Protein AF-A0A8C5BYM2-F1 (afdb_monomer_lite)

Secondary structure (DSSP, 8-state):
---HHHHHHHHHHHHHHHHHHHHHHHHHHHHHHHHHHHHHHHS--TT-------TTS---------SEEEEEEEE-HH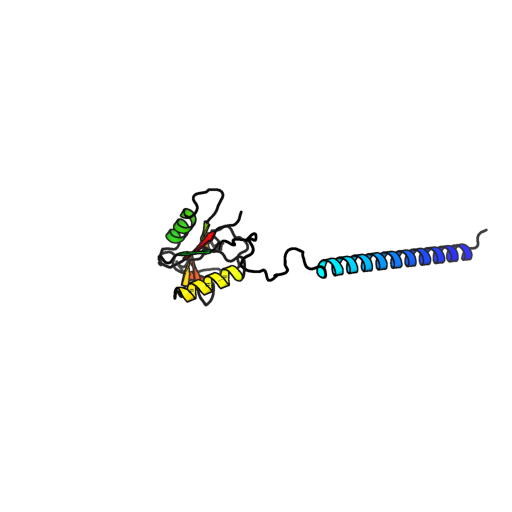HHHHHHHHS---TTS-EEE---SSHHHHHHHHHHHHHTT-SEEEEEEEEETTEEEETT--TT----S-SSPPTT--EEEEETTEEEEE-TTS-EEEEEEEPP-

Radius of gyration: 30.3 Å; chains: 1; bounding box: 66×88×54 Å

Structure (mmCIF, N/CA/C/O backbone):
data_AF-A0A8C5BYM2-F1
#
_entry.id   AF-A0A8C5BYM2-F1
#
loop_
_atom_site.group_PDB
_atom_site.id
_atom_site.type_symbol
_atom_site.label_atom_id
_atom_site.label_alt_id
_atom_site.label_comp_id
_atom_site.label_asym_id
_atom_site.label_entity_id
_atom_site.label_seq_id
_atom_site.pdbx_PDB_ins_code
_atom_site.Cartn_x
_atom_site.Cartn_y
_atom_site.Cartn_z
_atom_site.occupancy
_atom_site.B_iso_or_equiv
_atom_site.auth_seq_id
_atom_site.auth_comp_id
_atom_site.auth_asym_id
_atom_site.auth_atom_id
_atom_site.pdbx_PDB_model_num
ATOM 1 N N . SER A 1 1 ? 44.812 74.613 10.219 1.00 54.38 1 SER A N 1
ATOM 2 C CA . SER A 1 1 ? 45.358 73.327 9.747 1.00 54.38 1 SER A CA 1
ATOM 3 C C . SER A 1 1 ? 45.050 72.266 10.790 1.00 54.38 1 SER A C 1
ATOM 5 O O . SER A 1 1 ? 45.654 72.264 11.853 1.00 54.38 1 SER A O 1
ATOM 7 N N . LEU A 1 2 ? 44.057 71.410 10.544 1.00 55.81 2 LEU A N 1
ATOM 8 C CA . LEU A 1 2 ? 43.876 70.211 11.372 1.00 55.81 2 LEU A CA 1
ATOM 9 C C . LEU A 1 2 ? 45.036 69.258 11.052 1.00 55.81 2 LEU A C 1
ATOM 11 O O . LEU A 1 2 ? 45.339 69.052 9.877 1.00 55.81 2 LEU A O 1
ATOM 15 N N . SER A 1 3 ? 45.744 68.767 12.073 1.00 70.56 3 SER A N 1
ATOM 16 C CA . SER A 1 3 ? 46.926 67.928 11.857 1.00 70.56 3 SER A CA 1
ATOM 17 C C . SER A 1 3 ? 46.496 66.537 11.356 1.00 70.56 3 SER A C 1
ATOM 19 O O . SER A 1 3 ? 45.436 66.041 11.743 1.00 70.56 3 SER A O 1
ATOM 21 N N . PRO A 1 4 ? 47.293 65.864 10.507 1.00 69.56 4 PRO A N 1
ATOM 22 C CA . PRO A 1 4 ? 46.973 64.519 10.012 1.00 69.56 4 PRO A CA 1
ATOM 23 C C . PRO A 1 4 ? 46.788 63.491 11.145 1.00 69.56 4 PRO A C 1
ATOM 25 O O . PRO A 1 4 ? 46.085 62.499 10.968 1.00 69.56 4 PRO A O 1
ATOM 28 N N . LEU A 1 5 ? 47.356 63.762 12.327 1.00 67.31 5 LEU A N 1
ATOM 29 C CA . LEU A 1 5 ? 47.199 62.953 13.536 1.00 67.31 5 LEU A CA 1
ATOM 30 C C . LEU A 1 5 ? 45.813 63.104 14.186 1.00 67.31 5 LEU A C 1
ATOM 32 O O . LEU A 1 5 ? 45.294 62.135 14.730 1.00 67.31 5 LEU A O 1
ATOM 36 N N . SER A 1 6 ? 45.174 64.281 14.131 1.00 73.31 6 SER A N 1
ATOM 37 C CA . SER A 1 6 ? 43.822 64.453 14.691 1.00 73.31 6 SER A CA 1
ATOM 38 C C . SER A 1 6 ? 42.746 63.820 13.802 1.00 73.31 6 SER A C 1
ATOM 40 O O . SER A 1 6 ? 41.733 63.325 14.297 1.00 73.31 6 SER A O 1
ATOM 42 N N . LEU A 1 7 ? 42.981 63.788 12.487 1.00 71.62 7 LEU A N 1
ATOM 43 C CA . LEU A 1 7 ? 42.142 63.076 11.518 1.00 71.62 7 LEU A CA 1
ATOM 44 C C . LEU A 1 7 ? 42.245 61.556 11.675 1.00 71.62 7 LEU A C 1
ATOM 46 O O . LEU A 1 7 ? 41.219 60.888 11.738 1.00 71.62 7 LEU A O 1
ATOM 50 N N . SER A 1 8 ? 43.450 60.999 11.806 1.00 78.50 8 SER A N 1
ATOM 51 C CA . SER A 1 8 ? 43.608 59.553 12.014 1.00 78.50 8 SER A CA 1
ATOM 52 C C . SER A 1 8 ? 43.038 59.090 13.357 1.00 78.50 8 SER A C 1
ATOM 54 O O . SER A 1 8 ? 42.430 58.022 13.420 1.00 78.50 8 SER A O 1
ATOM 56 N N . LEU A 1 9 ? 43.169 59.906 14.410 1.00 75.00 9 LEU A N 1
ATOM 57 C CA . LEU A 1 9 ? 42.613 59.609 15.731 1.00 75.00 9 LEU A CA 1
ATOM 58 C C . LEU A 1 9 ? 41.079 59.687 15.753 1.00 75.00 9 LEU A C 1
ATOM 60 O O . LEU A 1 9 ? 40.427 58.846 16.358 1.00 75.00 9 LEU A O 1
ATOM 64 N N . SER A 1 10 ? 40.477 60.665 15.074 1.00 83.19 10 SER A N 1
ATOM 65 C CA . SER A 1 10 ? 39.010 60.751 14.966 1.00 83.19 10 SER A CA 1
ATOM 66 C C . SER A 1 10 ? 38.425 59.627 14.105 1.00 83.19 10 SER A C 1
ATOM 68 O O . SER A 1 10 ? 37.367 59.083 14.436 1.00 83.19 10 SER A O 1
ATOM 70 N N . LEU A 1 11 ? 39.128 59.213 13.045 1.00 76.00 11 LEU A N 1
ATOM 71 C CA . LEU A 1 11 ? 38.725 58.072 12.224 1.00 76.00 11 LEU A CA 1
ATOM 72 C C . LEU A 1 11 ? 38.821 56.751 13.000 1.00 76.00 11 LEU A C 1
ATOM 74 O O . LEU A 1 11 ? 37.903 55.942 12.951 1.00 76.00 11 LEU A O 1
ATOM 78 N N . SER A 1 12 ? 39.894 56.532 13.763 1.00 86.81 12 SER A N 1
ATOM 79 C CA . SER A 1 12 ? 40.045 55.316 14.571 1.00 86.81 12 SER A CA 1
ATOM 80 C C . SER A 1 12 ? 39.035 55.255 15.722 1.00 86.81 12 SER A C 1
ATOM 82 O O . SER A 1 12 ? 38.482 54.189 16.008 1.00 86.81 12 SER A O 1
ATOM 84 N N . LEU A 1 13 ? 38.715 56.399 16.337 1.00 78.81 13 LEU A N 1
ATOM 85 C CA . LEU A 1 13 ? 37.696 56.479 17.382 1.00 78.81 13 LEU A CA 1
ATOM 86 C C . LEU A 1 13 ? 36.288 56.220 16.823 1.00 78.81 13 LEU A C 1
ATOM 88 O O . LEU A 1 13 ? 35.516 55.473 17.412 1.00 78.81 13 LEU A O 1
ATOM 92 N N . SER A 1 14 ? 35.955 56.773 15.655 1.00 88.62 14 SER A N 1
ATOM 93 C CA . SER A 1 14 ? 34.659 56.521 15.005 1.00 88.62 14 SER A CA 1
ATOM 94 C C . SER A 1 14 ? 34.518 55.079 14.506 1.00 88.62 14 SER A C 1
ATOM 96 O O . SER A 1 14 ? 33.448 54.482 14.653 1.00 88.62 14 SER A O 1
ATOM 98 N N . LEU A 1 15 ? 35.593 54.474 13.990 1.00 79.75 15 LEU A N 1
ATOM 99 C CA . LEU A 1 15 ? 35.591 53.067 13.581 1.00 79.75 15 LEU A CA 1
ATOM 100 C C . LEU A 1 15 ? 35.430 52.125 14.782 1.00 79.75 15 LEU A C 1
ATOM 102 O O . LEU A 1 15 ? 34.651 51.182 14.732 1.00 79.75 15 LEU A O 1
ATOM 106 N N . SER A 1 16 ? 36.125 52.391 15.889 1.00 91.06 16 SER A N 1
ATOM 107 C CA . SER A 1 16 ? 36.002 51.581 17.110 1.00 91.06 16 SER A CA 1
ATOM 108 C C . SER A 1 16 ? 34.625 51.719 17.770 1.00 91.06 16 SER A C 1
ATOM 110 O O . SER A 1 16 ? 34.051 50.721 18.219 1.00 91.06 16 SER A O 1
ATOM 112 N N . LEU A 1 17 ? 34.042 52.922 17.768 1.00 83.81 17 LEU A N 1
ATOM 113 C CA . LEU A 1 17 ? 32.690 53.154 18.279 1.00 83.81 17 LEU A CA 1
ATOM 114 C C . LEU A 1 17 ? 31.619 52.478 17.409 1.00 83.81 17 LEU A C 1
ATOM 116 O O . LEU A 1 17 ? 30.695 51.864 17.929 1.00 83.81 17 LEU A O 1
ATOM 120 N N . SER A 1 18 ? 31.756 52.535 16.082 1.00 91.00 18 SER A N 1
ATOM 121 C CA . SER A 1 18 ? 30.828 51.855 15.170 1.00 91.00 18 SER A CA 1
ATOM 122 C C . SER A 1 18 ? 30.936 50.334 15.276 1.00 91.00 18 SER A C 1
ATOM 124 O O . SER A 1 18 ? 29.905 49.666 15.365 1.00 91.00 18 SER A O 1
ATOM 126 N N . LEU A 1 19 ? 32.147 49.772 15.359 1.00 83.75 19 LEU A N 1
ATOM 127 C CA . LEU A 1 19 ? 32.340 48.329 15.536 1.00 83.75 19 LEU A CA 1
ATOM 128 C C . LEU A 1 19 ? 31.740 47.828 16.858 1.00 83.75 19 LEU A C 1
ATOM 130 O O . LEU A 1 19 ? 31.065 46.803 16.878 1.00 83.75 19 LEU A O 1
ATOM 134 N N . SER A 1 20 ? 31.945 48.565 17.953 1.00 92.50 20 SER A N 1
ATOM 135 C CA . SER A 1 20 ? 31.390 48.215 19.268 1.00 92.50 20 SER A CA 1
ATOM 136 C C . SER A 1 20 ? 29.861 48.320 19.311 1.00 92.50 20 SER A C 1
ATOM 138 O O . SER A 1 20 ? 29.202 47.425 19.850 1.00 92.50 20 SER A O 1
ATOM 140 N N . LEU A 1 21 ? 29.266 49.337 18.675 1.00 86.56 21 LEU A N 1
ATOM 141 C CA . LEU A 1 21 ? 27.809 49.421 18.517 1.00 86.56 21 LEU A CA 1
ATOM 142 C C . LEU A 1 21 ? 27.258 48.254 17.683 1.00 86.56 21 LEU A C 1
ATOM 144 O O . LEU A 1 21 ? 26.243 47.660 18.030 1.00 86.56 21 LEU A O 1
ATOM 148 N N . SER A 1 22 ? 27.956 47.887 16.609 1.00 92.50 22 SER A N 1
ATOM 149 C CA . SER A 1 22 ? 27.573 46.774 15.731 1.00 92.50 22 SER A CA 1
ATOM 150 C C . SER A 1 22 ? 27.599 45.439 16.477 1.00 92.50 22 SER A C 1
ATOM 152 O O . SER A 1 22 ? 26.662 44.643 16.379 1.00 92.50 22 SER A O 1
ATOM 154 N N . LEU A 1 23 ? 28.659 45.203 17.259 1.00 85.25 23 LEU A N 1
ATOM 155 C CA . LEU A 1 23 ? 28.808 43.996 18.070 1.00 85.25 23 LEU A CA 1
ATOM 156 C C . LEU A 1 23 ? 27.740 43.921 19.166 1.00 85.25 23 LEU A C 1
ATOM 158 O O . LEU A 1 23 ? 27.146 42.872 19.383 1.00 85.25 23 LEU A O 1
ATOM 162 N N . SER A 1 24 ? 27.459 45.033 19.843 1.00 94.12 24 SER A N 1
ATOM 163 C CA . SER A 1 24 ? 26.434 45.066 20.894 1.00 94.12 24 SER A CA 1
ATOM 164 C C . SER A 1 24 ? 25.018 44.853 20.344 1.00 94.12 24 SER A C 1
ATOM 166 O O . SER A 1 24 ? 24.247 44.086 20.929 1.00 94.12 24 SER A O 1
ATOM 168 N N . LEU A 1 25 ? 24.675 45.442 19.191 1.00 86.25 25 LEU A N 1
ATOM 169 C CA . LEU A 1 25 ? 23.393 45.182 18.524 1.00 86.25 25 LEU A CA 1
ATOM 170 C C . LEU A 1 25 ? 23.269 43.724 18.067 1.00 86.25 25 LEU A C 1
ATOM 172 O O . LEU A 1 25 ? 22.244 43.090 18.293 1.00 86.25 25 LEU A O 1
ATOM 176 N N . SER A 1 26 ? 24.310 43.166 17.452 1.00 93.69 26 SER A N 1
ATOM 177 C CA . SER A 1 26 ? 24.286 41.768 17.000 1.00 93.69 26 SER A CA 1
ATOM 178 C C . SER A 1 26 ? 24.189 40.786 18.170 1.00 93.69 26 SER A C 1
ATOM 180 O O . SER A 1 26 ? 23.366 39.869 18.116 1.00 93.69 26 SER A O 1
ATOM 182 N N . LEU A 1 27 ? 24.925 41.012 19.267 1.00 86.19 27 LEU A N 1
ATOM 183 C CA . LEU A 1 27 ? 24.778 40.208 20.482 1.00 86.19 27 LEU A CA 1
ATOM 184 C C . LEU A 1 27 ? 23.368 40.324 21.070 1.00 86.19 27 LEU A C 1
ATOM 186 O O . LEU A 1 27 ? 22.763 39.302 21.377 1.00 86.19 27 LEU A O 1
ATOM 190 N N . SER A 1 28 ? 22.807 41.528 21.189 1.00 94.69 28 SER A N 1
ATOM 191 C CA . SER A 1 28 ? 21.455 41.712 21.742 1.00 94.69 28 SER A CA 1
ATOM 192 C C . SER A 1 28 ? 20.352 41.092 20.873 1.00 94.69 28 SER A C 1
ATOM 194 O O . SER A 1 28 ? 19.439 40.458 21.412 1.00 94.69 28 SER A O 1
ATOM 196 N N . LEU A 1 29 ? 20.447 41.179 19.541 1.00 84.81 29 LEU A N 1
ATOM 197 C CA . LEU A 1 29 ? 19.532 40.469 18.639 1.00 84.81 29 LEU A CA 1
ATOM 198 C C . LEU A 1 29 ? 19.683 38.951 18.771 1.00 84.81 29 LEU A C 1
ATOM 200 O O . LEU A 1 29 ? 18.688 38.240 18.869 1.00 84.81 29 LEU A O 1
ATOM 204 N N . SER A 1 30 ? 20.914 38.441 18.826 1.00 94.06 30 SER A N 1
ATOM 205 C CA . SER A 1 30 ? 21.142 37.002 18.987 1.00 94.06 30 SER A CA 1
ATOM 206 C C . SER A 1 30 ? 20.623 36.476 20.331 1.00 94.06 30 SER A C 1
ATOM 208 O O . SER A 1 30 ? 19.985 35.422 20.366 1.00 94.06 30 SER A O 1
ATOM 210 N N . LEU A 1 31 ? 20.799 37.232 21.424 1.00 86.69 31 LEU A N 1
ATOM 211 C CA . LEU A 1 31 ? 20.243 36.898 22.737 1.00 86.69 31 LEU A CA 1
ATOM 212 C C . LEU A 1 31 ? 18.714 36.932 22.727 1.00 86.69 31 LEU A C 1
ATOM 214 O O . LEU A 1 31 ? 18.084 36.027 23.253 1.00 86.69 31 LEU A O 1
ATOM 218 N N . SER A 1 32 ? 18.098 37.947 22.123 1.00 93.38 32 SER A N 1
ATOM 219 C CA . SER A 1 32 ? 16.634 38.047 22.073 1.00 93.38 32 SER A CA 1
ATOM 220 C C . SER A 1 32 ? 16.001 36.955 21.210 1.00 93.38 32 SER A C 1
ATOM 222 O O . SER A 1 32 ? 15.005 36.365 21.635 1.00 93.38 32 SER A O 1
ATOM 224 N N . LEU A 1 33 ? 16.587 36.616 20.055 1.00 79.25 33 LEU A N 1
ATOM 225 C CA . LEU A 1 33 ? 16.145 35.479 19.239 1.00 79.25 33 LEU A CA 1
ATOM 226 C C . LEU A 1 33 ? 16.309 34.154 19.980 1.00 79.25 33 LEU A C 1
ATOM 228 O O . LEU A 1 33 ? 15.390 33.343 19.999 1.00 79.25 33 LEU A O 1
ATOM 232 N N . SER A 1 34 ? 17.459 33.931 20.616 1.00 91.75 34 SER A N 1
ATOM 233 C CA . SER A 1 34 ? 17.682 32.700 21.377 1.00 91.75 34 SER A CA 1
ATOM 234 C C . SER A 1 34 ? 16.729 32.591 22.565 1.00 91.75 34 SER A C 1
ATOM 236 O O . SER A 1 34 ? 16.161 31.521 22.766 1.00 91.75 34 SER A O 1
ATOM 238 N N . LEU A 1 35 ? 16.458 33.677 23.296 1.00 80.31 35 LEU A N 1
ATOM 239 C CA . LEU A 1 35 ? 15.490 33.681 24.397 1.00 80.31 35 LEU A CA 1
ATOM 240 C C . LEU A 1 35 ? 14.056 33.435 23.912 1.00 80.31 35 LEU A C 1
ATOM 242 O O . LEU A 1 35 ? 13.331 32.660 24.527 1.00 80.31 35 LEU A O 1
ATOM 246 N N . SER A 1 36 ? 13.644 34.060 22.808 1.00 86.00 36 SER A N 1
ATOM 247 C CA . SER A 1 36 ? 12.300 33.874 22.244 1.00 86.00 36 SER A CA 1
ATOM 248 C C . SER A 1 36 ? 12.103 32.470 21.673 1.00 86.00 36 SER A C 1
ATOM 250 O O . SER A 1 36 ? 11.052 31.870 21.899 1.00 86.00 36 SER A O 1
ATOM 252 N N . LEU A 1 37 ? 13.120 31.895 21.028 1.00 72.69 37 LEU A N 1
ATOM 253 C CA . LEU A 1 37 ? 13.105 30.499 20.590 1.00 72.69 37 LEU A CA 1
ATOM 254 C C . LEU A 1 37 ? 13.072 29.547 21.793 1.00 72.69 37 LEU A C 1
ATOM 256 O O . LEU A 1 37 ? 12.279 28.611 21.814 1.00 72.69 37 LEU A O 1
ATOM 260 N N . SER A 1 38 ? 13.865 29.840 22.828 1.00 84.12 38 SER A N 1
ATOM 261 C CA . SER A 1 38 ? 13.874 29.078 24.079 1.00 84.12 38 SER A CA 1
ATOM 262 C C . SER A 1 38 ? 12.500 29.098 24.736 1.00 84.12 38 SER A C 1
ATOM 264 O O . SER A 1 38 ? 11.980 28.036 25.049 1.00 84.12 38 SER A O 1
ATOM 266 N N . LEU A 1 39 ? 11.860 30.265 24.887 1.00 72.38 39 LEU A N 1
ATOM 267 C CA . LEU A 1 39 ? 10.496 30.360 25.414 1.00 72.38 39 LEU A CA 1
ATOM 268 C C . LEU A 1 39 ? 9.488 29.624 24.525 1.00 72.38 39 LEU A C 1
ATOM 270 O O . LEU A 1 39 ? 8.661 28.895 25.053 1.00 72.38 39 LEU A O 1
ATOM 274 N N . SER A 1 40 ? 9.568 29.755 23.201 1.00 73.25 40 SER A N 1
ATOM 275 C CA . SER A 1 40 ? 8.651 29.066 22.276 1.00 73.25 40 SER A CA 1
ATOM 276 C C . SER A 1 40 ? 8.745 27.540 22.379 1.00 73.25 40 SER A C 1
ATOM 278 O O . SER A 1 40 ? 7.742 26.856 22.209 1.00 73.25 40 SER A O 1
ATOM 280 N N . LEU A 1 41 ? 9.937 27.012 22.674 1.00 66.38 41 LEU A N 1
ATOM 281 C CA . LEU A 1 41 ? 10.179 25.585 22.908 1.00 66.38 41 LEU A CA 1
ATOM 282 C C . LEU A 1 41 ? 9.865 25.152 24.351 1.00 66.38 41 LEU A C 1
ATOM 284 O O . LEU A 1 41 ? 9.541 23.992 24.583 1.00 66.38 41 LEU A O 1
ATOM 288 N N . SER A 1 42 ? 9.988 26.066 25.317 1.00 71.44 42 SER A N 1
ATOM 289 C CA . SER A 1 42 ? 9.765 25.797 26.746 1.00 71.44 42 SER A CA 1
ATOM 290 C C . SER A 1 42 ? 8.299 25.906 27.145 1.00 71.44 42 SER A C 1
ATOM 292 O O . SER A 1 42 ? 7.875 25.236 28.085 1.00 71.44 42 SER A O 1
ATOM 294 N N . LEU A 1 43 ? 7.525 26.773 26.482 1.00 58.66 43 LEU A N 1
ATOM 295 C CA . LEU A 1 43 ? 6.087 26.829 26.683 1.00 58.66 43 LEU A CA 1
ATOM 296 C C . LEU A 1 43 ? 5.493 25.572 26.040 1.00 58.66 43 LEU A C 1
ATOM 298 O O . LEU A 1 43 ? 5.572 25.426 24.818 1.00 58.66 43 LEU A O 1
ATOM 302 N N . PRO A 1 44 ? 4.888 24.662 26.823 1.00 54.69 44 PRO A N 1
ATOM 303 C CA . PRO A 1 44 ? 4.150 23.562 26.239 1.00 54.69 44 PRO A CA 1
ATOM 304 C C . PRO A 1 44 ? 3.088 24.164 25.325 1.00 54.69 44 PRO A C 1
ATOM 306 O O . PRO A 1 44 ? 2.353 25.072 25.724 1.00 54.69 44 PRO A O 1
ATOM 309 N N . SER A 1 45 ? 3.022 23.684 24.083 1.00 52.91 45 SER A N 1
ATOM 310 C CA . SER A 1 45 ? 1.919 24.026 23.193 1.00 52.91 45 SER A CA 1
ATOM 311 C C . SER A 1 45 ? 0.615 23.846 23.980 1.00 52.91 45 SER A C 1
ATOM 313 O O . SER A 1 45 ? 0.427 22.759 24.541 1.00 52.91 45 SER A O 1
ATOM 315 N N . PRO A 1 46 ? -0.305 24.828 24.014 1.00 54.00 46 PRO A N 1
ATOM 316 C CA . PRO A 1 46 ? -1.567 24.691 24.749 1.00 54.00 46 PRO A CA 1
ATOM 317 C C . PRO A 1 46 ? -2.449 23.539 24.228 1.00 54.00 46 PRO A C 1
ATOM 319 O O . PRO A 1 46 ? -3.512 23.275 24.776 1.00 54.00 46 PRO A O 1
ATOM 322 N N . TYR A 1 47 ? -1.994 22.838 23.188 1.00 55.38 47 TYR A N 1
ATOM 323 C CA . TYR A 1 47 ? -2.679 21.754 22.504 1.00 55.38 47 TYR A CA 1
ATOM 324 C C . TYR A 1 47 ? -2.048 20.369 22.692 1.00 55.38 47 TYR A C 1
ATOM 326 O O . TYR A 1 47 ? -2.487 19.431 22.031 1.00 55.38 47 TYR A O 1
ATOM 334 N N . ARG A 1 48 ? -1.027 20.188 23.545 1.00 54.47 48 ARG A N 1
ATOM 335 C CA . ARG A 1 48 ? -0.359 18.873 23.642 1.00 54.47 48 ARG A CA 1
ATOM 336 C C . ARG A 1 48 ? 0.161 18.507 25.030 1.00 54.47 48 ARG A C 1
ATOM 338 O O . ARG A 1 48 ? 1.249 17.961 25.172 1.00 54.47 48 ARG A O 1
ATOM 345 N N . THR A 1 49 ? -0.654 18.745 26.049 1.00 61.09 49 THR A N 1
ATOM 346 C CA . THR A 1 49 ? -0.475 18.107 27.358 1.00 61.09 49 THR A CA 1
ATOM 347 C C . THR A 1 49 ? -1.641 17.153 27.564 1.00 61.09 49 THR A C 1
ATOM 349 O O . THR A 1 49 ? -2.792 17.585 27.564 1.00 61.09 49 THR A O 1
ATOM 352 N N . LEU A 1 50 ? -1.364 15.855 27.699 1.00 71.06 50 LEU A N 1
ATOM 353 C CA . LEU A 1 50 ? -2.382 14.888 28.105 1.00 71.06 50 LEU A CA 1
ATOM 354 C C . LEU A 1 50 ? -2.719 15.164 29.571 1.00 71.06 50 LEU A C 1
ATOM 356 O O . LEU A 1 50 ? -1.835 15.132 30.426 1.00 71.06 50 LEU A O 1
ATOM 360 N N . VAL A 1 51 ? -3.980 15.479 29.848 1.00 79.06 51 VAL A N 1
ATOM 361 C CA . VAL A 1 51 ? -4.465 15.747 31.203 1.00 79.06 51 VAL A CA 1
ATOM 362 C C . VAL A 1 51 ? -5.491 14.684 31.551 1.00 79.06 51 VAL A C 1
ATOM 364 O O . VAL A 1 51 ? -6.424 14.446 30.785 1.00 79.06 51 VAL A O 1
ATOM 367 N N . ASP A 1 52 ? -5.313 14.050 32.707 1.00 84.25 52 ASP A N 1
ATOM 368 C CA . ASP A 1 52 ? -6.306 13.128 33.237 1.00 84.25 52 ASP A CA 1
ATOM 369 C C . ASP A 1 52 ? -7.563 13.905 33.649 1.00 84.25 52 ASP A C 1
ATOM 371 O O . ASP A 1 52 ? -7.517 14.918 34.359 1.00 84.25 52 ASP A O 1
ATOM 375 N N . HIS A 1 53 ? -8.706 13.448 33.157 1.00 84.44 53 HIS A N 1
ATOM 376 C CA . HIS A 1 53 ? -9.998 14.028 33.470 1.00 84.44 53 HIS A CA 1
ATOM 377 C C . HIS A 1 53 ? -10.947 12.930 33.925 1.00 84.44 53 HIS A C 1
ATOM 379 O O . HIS A 1 53 ? -10.968 11.831 33.379 1.00 84.44 53 HIS A O 1
ATOM 385 N N . ASN A 1 54 ? -11.784 13.263 34.908 1.00 89.75 54 ASN A N 1
ATOM 386 C CA . ASN A 1 54 ? -12.821 12.361 35.385 1.00 89.75 54 ASN A CA 1
ATOM 387 C C . ASN A 1 54 ? -13.691 11.866 34.214 1.00 89.75 54 ASN A C 1
ATOM 389 O O . ASN A 1 54 ? -14.295 12.678 33.510 1.00 89.75 54 ASN A O 1
ATOM 393 N N . CYS A 1 55 ? -13.804 10.543 34.064 1.00 87.00 55 CYS A N 1
A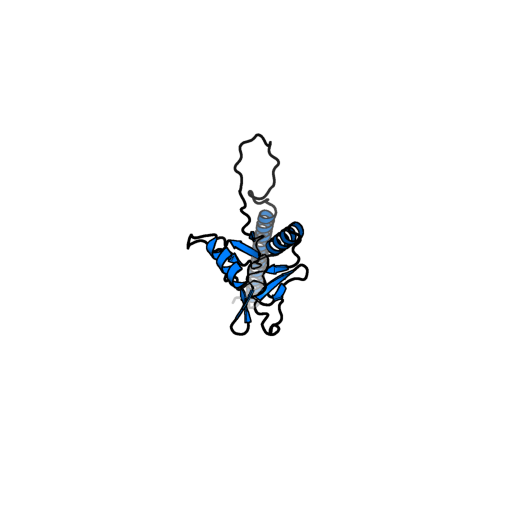TOM 394 C CA . CYS A 1 55 ? -14.519 9.883 32.967 1.00 87.00 55 CYS A CA 1
ATOM 395 C C . CYS A 1 55 ? -16.023 10.221 32.906 1.00 87.00 55 CYS A C 1
ATOM 397 O O . CYS A 1 55 ? -16.659 10.000 31.882 1.00 87.00 55 CYS A O 1
ATOM 399 N N . GLY A 1 56 ? -16.603 10.764 33.984 1.00 91.31 56 GLY A N 1
ATOM 400 C CA . GLY A 1 56 ? -17.995 11.235 34.014 1.00 91.31 56 GLY A CA 1
ATOM 401 C C . GLY A 1 56 ? -18.214 12.656 33.475 1.00 91.31 56 GLY A C 1
ATOM 402 O O . GLY A 1 56 ? -19.350 13.126 33.438 1.00 91.31 56 GLY A O 1
ATOM 403 N N . LYS A 1 57 ? -17.152 13.377 33.096 1.00 89.31 57 LYS A N 1
ATOM 404 C CA . LYS A 1 57 ? -17.253 14.740 32.566 1.00 89.31 57 LYS A CA 1
ATOM 405 C C . LYS A 1 57 ? -17.528 14.691 31.064 1.00 89.31 57 LYS A C 1
ATOM 407 O O . LYS A 1 57 ? -16.775 14.080 30.315 1.00 89.31 57 LYS A O 1
ATOM 412 N N . VAL A 1 58 ? -18.571 15.389 30.616 1.00 87.69 58 VAL A N 1
ATOM 413 C CA . VAL A 1 58 ? -18.814 15.578 29.180 1.00 87.69 58 VAL A CA 1
ATOM 414 C C . VAL A 1 58 ? -17.717 16.484 28.627 1.00 87.69 58 VAL A C 1
ATOM 416 O O . VAL A 1 58 ? -17.590 17.643 29.027 1.00 87.69 58 VAL A O 1
ATOM 419 N N . LEU A 1 59 ? -16.905 15.932 27.733 1.00 85.44 59 LEU A N 1
ATOM 420 C CA . LEU A 1 59 ? -15.807 16.609 27.058 1.00 85.44 59 LEU A CA 1
ATOM 421 C C . LEU A 1 59 ? -15.982 16.472 25.546 1.00 85.44 59 LEU A C 1
ATOM 423 O O . LEU A 1 59 ? -16.669 15.571 25.064 1.00 85.44 59 LEU A O 1
ATOM 427 N N . HIS A 1 60 ? -15.338 17.363 24.795 1.00 81.06 60 HIS A N 1
ATOM 428 C CA . HIS A 1 60 ? -15.143 17.131 23.369 1.00 81.06 60 HIS A CA 1
ATOM 429 C C . HIS A 1 60 ? -14.188 15.953 23.176 1.00 81.06 60 HIS A C 1
ATOM 431 O O . HIS A 1 60 ? -13.160 15.866 23.846 1.00 81.06 60 HIS A O 1
ATOM 437 N N . TYR A 1 61 ? -14.536 15.067 22.250 1.00 76.19 61 TYR A N 1
ATOM 438 C CA . TYR A 1 61 ? -13.693 13.965 21.813 1.00 76.19 61 TYR A CA 1
ATOM 439 C C . TYR A 1 61 ? -13.227 14.221 20.381 1.00 76.19 61 TYR A C 1
ATOM 441 O O . TYR A 1 61 ? -13.914 14.873 19.593 1.00 76.19 61 TYR A O 1
ATOM 449 N N . LEU A 1 62 ? -12.046 13.706 20.059 1.00 71.75 62 LEU A N 1
ATOM 450 C CA . LEU A 1 62 ? -11.530 13.666 18.699 1.00 71.75 62 LEU A CA 1
ATOM 451 C C . LEU A 1 62 ? -11.695 12.232 18.198 1.00 71.75 62 LEU A C 1
ATOM 453 O O . LEU A 1 62 ? -11.193 11.301 18.824 1.00 71.75 62 LEU A O 1
ATOM 457 N N . CYS A 1 63 ? -12.430 12.054 17.102 1.00 66.19 63 CYS A N 1
ATOM 458 C CA . CYS A 1 63 ? -12.434 10.792 16.372 1.00 66.19 63 CYS A CA 1
ATOM 459 C C . CYS A 1 63 ? -11.310 10.834 15.345 1.00 66.19 63 CYS A C 1
ATOM 461 O O . CYS A 1 63 ? -11.366 11.625 14.405 1.00 66.19 63 CYS A O 1
ATOM 463 N N . GLU A 1 64 ? -10.322 9.967 15.514 1.00 62.59 64 GLU A N 1
ATOM 464 C CA . GLU A 1 64 ? -9.368 9.653 14.462 1.00 62.59 64 GLU A CA 1
ATOM 465 C C . GLU A 1 64 ? -9.911 8.448 13.694 1.00 62.59 64 GLU A C 1
ATOM 467 O O . GLU A 1 64 ? -10.130 7.373 14.255 1.00 62.59 64 GLU A O 1
ATOM 472 N N . TYR A 1 65 ? -10.246 8.660 12.424 1.00 63.75 65 TYR A N 1
ATOM 473 C CA . TYR A 1 65 ? -10.691 7.583 11.554 1.00 63.75 65 TYR A CA 1
ATOM 474 C C . TYR A 1 65 ? -9.456 6.978 10.902 1.00 63.75 65 TYR A C 1
ATOM 476 O O . TYR A 1 65 ? -8.754 7.673 10.174 1.00 63.75 65 TYR A O 1
ATOM 484 N N . ASN A 1 66 ? -9.211 5.685 11.121 1.00 67.81 66 ASN A N 1
ATOM 485 C CA . ASN A 1 66 ? -8.142 4.991 10.412 1.00 67.81 66 ASN A CA 1
ATOM 486 C C . ASN A 1 66 ? -8.379 5.106 8.904 1.00 67.81 66 ASN A C 1
ATOM 488 O O . ASN A 1 66 ? -9.405 4.670 8.376 1.00 67.81 66 ASN A O 1
ATOM 492 N N . HIS A 1 67 ? -7.417 5.700 8.206 1.00 83.81 67 HIS A N 1
ATOM 493 C CA . HIS A 1 67 ? -7.466 5.853 6.755 1.00 83.81 67 HIS A CA 1
ATOM 494 C C . HIS A 1 67 ? -7.200 4.532 6.019 1.00 83.81 67 HIS A C 1
ATOM 496 O O . HIS A 1 67 ? -7.473 4.435 4.823 1.00 83.81 67 HIS A O 1
ATOM 502 N N . LEU A 1 68 ? -6.704 3.513 6.727 1.00 89.69 68 LEU A N 1
ATOM 503 C CA . LEU A 1 68 ? -6.424 2.188 6.191 1.00 89.69 68 LEU A CA 1
ATOM 504 C C . LEU A 1 68 ? -7.598 1.235 6.424 1.00 89.69 68 LEU A C 1
ATOM 506 O O . LEU A 1 68 ? -8.086 1.078 7.541 1.00 89.69 68 LEU A O 1
ATOM 510 N N . VAL A 1 69 ? -8.007 0.550 5.359 1.00 92.56 69 VAL A N 1
ATOM 511 C CA . VAL A 1 69 ? -9.051 -0.478 5.374 1.00 92.56 69 VAL A CA 1
ATOM 512 C C . VAL A 1 69 ? -8.443 -1.798 4.920 1.00 92.56 69 VAL A C 1
ATOM 514 O O . VAL A 1 69 ? -8.000 -1.913 3.777 1.00 92.56 69 VAL A O 1
ATOM 517 N N . PHE A 1 70 ? -8.429 -2.798 5.800 1.00 95.00 70 PHE A N 1
ATOM 518 C CA . PHE A 1 70 ? -8.022 -4.158 5.452 1.00 95.00 70 PHE A CA 1
ATOM 519 C C . PHE A 1 70 ? -9.188 -4.930 4.829 1.00 95.00 70 PHE A C 1
ATOM 521 O O . PHE A 1 70 ? -10.275 -4.991 5.404 1.00 95.00 70 PHE A O 1
ATOM 528 N N . VAL A 1 71 ? -8.961 -5.543 3.668 1.00 96.75 71 VAL A N 1
ATOM 529 C CA . VAL A 1 71 ? -9.965 -6.348 2.966 1.00 96.75 71 VAL A CA 1
ATOM 530 C C . VAL A 1 71 ? -9.569 -7.823 3.012 1.00 96.75 71 VAL A C 1
ATOM 532 O O . VAL A 1 71 ? -8.559 -8.239 2.439 1.00 96.75 71 VAL A O 1
ATOM 535 N N . GLU A 1 72 ? -10.388 -8.630 3.693 1.00 95.62 72 GLU A N 1
ATOM 536 C CA . GLU A 1 72 ? -10.134 -10.063 3.901 1.00 95.62 72 GLU A CA 1
ATOM 537 C C . GLU A 1 72 ? -10.352 -10.930 2.652 1.00 95.62 72 GLU A C 1
ATOM 539 O O . GLU A 1 72 ? -9.814 -12.043 2.556 1.00 95.62 72 GLU A O 1
ATOM 544 N N . GLU A 1 73 ? -11.143 -10.442 1.696 1.00 96.69 73 GLU A N 1
ATOM 545 C CA . GLU A 1 73 ? -11.402 -11.127 0.434 1.00 96.69 73 GLU A CA 1
ATOM 546 C C . GLU A 1 73 ? -10.155 -11.145 -0.450 1.00 96.69 73 GLU A C 1
ATOM 548 O O . GLU A 1 73 ? -9.469 -10.138 -0.626 1.00 96.69 73 GLU A O 1
ATOM 553 N N . LYS A 1 74 ? -9.880 -12.293 -1.076 1.00 98.06 74 LYS A N 1
ATOM 554 C CA . LYS A 1 74 ? -8.770 -12.410 -2.023 1.00 98.06 74 LYS A CA 1
ATOM 555 C C . LYS A 1 74 ? -9.207 -11.985 -3.422 1.00 98.06 74 LYS A C 1
ATOM 557 O O . LYS A 1 74 ? -10.139 -12.567 -3.979 1.00 98.06 74 LYS A O 1
ATOM 562 N N . LYS A 1 75 ? -8.486 -11.033 -4.012 1.00 98.56 75 LYS A N 1
ATOM 563 C CA . LYS A 1 75 ? -8.728 -10.499 -5.362 1.00 98.56 75 LYS A CA 1
ATOM 564 C C . LYS A 1 75 ? -7.428 -10.417 -6.162 1.00 98.56 75 LYS A C 1
ATOM 566 O O . LYS A 1 75 ? -6.344 -10.431 -5.568 1.00 98.56 75 LYS A O 1
ATOM 571 N N . THR A 1 76 ? -7.525 -10.380 -7.492 1.00 98.56 76 THR A N 1
ATOM 572 C CA . THR A 1 76 ? -6.377 -9.999 -8.335 1.00 98.56 76 THR A CA 1
ATOM 573 C C . THR A 1 76 ? -5.978 -8.556 -8.053 1.00 98.56 76 THR A C 1
ATOM 575 O O . THR A 1 76 ? -6.726 -7.820 -7.405 1.00 98.56 76 THR A O 1
ATOM 578 N N . TRP A 1 77 ? -4.798 -8.140 -8.507 1.00 98.31 77 TRP A N 1
ATOM 579 C CA . TRP A 1 77 ? -4.350 -6.774 -8.243 1.00 98.31 77 TRP A CA 1
ATOM 580 C C . TRP A 1 77 ? -5.302 -5.738 -8.866 1.00 98.31 77 TRP A C 1
ATOM 582 O O . TRP A 1 77 ? -5.705 -4.789 -8.195 1.00 98.31 77 TRP A O 1
ATOM 592 N N . GLU A 1 78 ? -5.732 -5.951 -10.114 1.00 97.94 78 GLU A N 1
ATOM 593 C CA . GLU A 1 78 ? -6.691 -5.070 -10.788 1.00 97.94 78 GLU A CA 1
ATOM 594 C C . GLU A 1 78 ? -8.074 -5.084 -10.105 1.00 97.94 78 GLU A C 1
ATOM 596 O O . GLU A 1 78 ? -8.639 -4.023 -9.846 1.00 97.94 78 GLU A O 1
ATOM 601 N N . GLU A 1 79 ? -8.586 -6.258 -9.714 1.00 98.44 79 GLU A N 1
ATOM 602 C CA . GLU A 1 79 ? -9.853 -6.374 -8.970 1.00 98.44 79 GLU A CA 1
ATOM 603 C C . GLU A 1 79 ? -9.792 -5.671 -7.598 1.00 98.44 79 GLU A C 1
ATOM 605 O O . GLU A 1 79 ? -10.782 -5.097 -7.139 1.00 98.44 79 GLU A O 1
ATOM 610 N N . ALA A 1 80 ? -8.643 -5.729 -6.918 1.00 98.38 80 ALA A N 1
ATOM 611 C CA . ALA A 1 80 ? -8.422 -5.077 -5.630 1.00 98.38 80 ALA A CA 1
ATOM 612 C C . ALA A 1 80 ? -8.389 -3.547 -5.765 1.00 98.38 80 ALA A C 1
ATOM 614 O O . ALA A 1 80 ? -8.991 -2.838 -4.957 1.00 98.38 80 ALA A O 1
ATOM 615 N N . LEU A 1 81 ? -7.736 -3.038 -6.813 1.00 96.88 81 LEU A N 1
ATOM 616 C CA . LEU A 1 81 ? -7.706 -1.612 -7.129 1.00 96.88 81 LEU A CA 1
ATOM 617 C C . LEU A 1 81 ? -9.111 -1.056 -7.383 1.00 96.88 81 LEU A C 1
ATOM 619 O O . LEU A 1 81 ? -9.482 -0.021 -6.821 1.00 96.88 81 LEU A O 1
ATOM 623 N N . ASP A 1 82 ? -9.892 -1.755 -8.203 1.00 96.69 82 ASP A N 1
ATOM 624 C CA . ASP A 1 82 ? -11.268 -1.367 -8.509 1.00 96.69 82 ASP A CA 1
ATOM 625 C C . ASP A 1 82 ? -12.149 -1.418 -7.257 1.00 96.69 82 ASP A C 1
ATOM 627 O O . ASP A 1 82 ? -12.943 -0.505 -7.025 1.00 96.69 82 ASP A O 1
ATOM 631 N N . HIS A 1 83 ? -11.954 -2.425 -6.398 1.00 96.94 83 HIS A N 1
ATOM 632 C CA . HIS A 1 83 ? -12.641 -2.506 -5.112 1.00 96.94 83 HIS A CA 1
ATOM 633 C C . HIS A 1 83 ? -12.356 -1.281 -4.238 1.00 96.94 83 HIS A C 1
ATOM 635 O O . HIS A 1 83 ? -13.298 -0.645 -3.772 1.00 96.94 83 HIS A O 1
ATOM 641 N N . CYS A 1 84 ? -11.086 -0.909 -4.047 1.00 95.31 84 CYS A N 1
ATOM 642 C CA . CYS A 1 84 ? -10.733 0.252 -3.228 1.00 95.31 84 CYS A CA 1
ATOM 643 C C . CYS A 1 84 ? -11.355 1.545 -3.767 1.00 95.31 84 CYS A C 1
ATOM 645 O O . CYS A 1 84 ? -11.891 2.337 -2.995 1.00 95.31 84 CYS A O 1
ATOM 647 N N . ARG A 1 85 ? -11.344 1.743 -5.088 1.00 93.56 85 ARG A N 1
ATOM 648 C CA . ARG A 1 85 ? -11.916 2.938 -5.727 1.00 93.56 85 ARG A CA 1
ATOM 649 C C . ARG A 1 85 ? -13.437 3.005 -5.643 1.00 93.56 85 ARG A C 1
ATOM 651 O O . ARG A 1 85 ? -13.985 4.100 -5.663 1.00 93.56 85 ARG A O 1
ATOM 658 N N . ALA A 1 86 ? -14.109 1.864 -5.523 1.00 93.94 86 ALA A N 1
ATOM 659 C CA . ALA A 1 86 ? -15.558 1.796 -5.370 1.00 93.94 86 ALA A CA 1
ATOM 660 C C . ALA A 1 86 ? -16.046 2.087 -3.937 1.00 93.94 86 ALA A C 1
ATOM 662 O O . ALA A 1 86 ? -17.242 2.304 -3.748 1.00 93.94 86 ALA A O 1
ATOM 663 N N . LEU A 1 87 ? -15.158 2.097 -2.931 1.00 90.75 87 LEU A N 1
ATOM 664 C CA . LEU A 1 87 ? -15.545 2.304 -1.527 1.00 90.75 87 LEU A CA 1
ATOM 665 C C . LEU A 1 87 ? -16.067 3.716 -1.234 1.00 90.75 87 LEU A C 1
ATOM 667 O O . LEU A 1 87 ? -16.867 3.885 -0.318 1.00 90.75 87 LEU A O 1
ATOM 671 N N . GLU A 1 88 ? -15.624 4.725 -1.984 1.00 85.94 88 GLU A N 1
ATOM 672 C CA . GLU A 1 88 ? -16.056 6.113 -1.809 1.00 85.94 88 GLU A CA 1
ATOM 673 C C . GLU A 1 88 ? -16.571 6.647 -3.157 1.00 85.94 88 GLU A C 1
ATOM 675 O O . GLU A 1 88 ? -15.771 6.933 -4.047 1.00 85.94 88 GLU A O 1
ATOM 680 N N . PRO A 1 89 ? -17.898 6.775 -3.342 1.00 76.56 89 PRO A N 1
ATOM 681 C CA . PRO A 1 89 ? -18.479 7.277 -4.589 1.00 76.56 89 PRO A CA 1
ATOM 682 C C . PRO A 1 89 ? -18.393 8.805 -4.723 1.00 76.56 89 PRO A C 1
ATOM 684 O O . PRO A 1 89 ? -18.662 9.351 -5.793 1.00 76.56 89 PRO A O 1
ATOM 687 N N . ASP A 1 90 ? -18.052 9.508 -3.641 1.00 82.56 90 ASP A N 1
ATOM 688 C CA . ASP A 1 90 ? -17.844 10.951 -3.657 1.00 82.56 90 ASP A CA 1
ATOM 689 C C . ASP A 1 90 ? -16.569 11.283 -4.440 1.00 82.56 90 ASP A C 1
ATOM 691 O O . ASP A 1 90 ? -15.465 10.960 -4.011 1.00 82.56 90 ASP A O 1
ATOM 695 N N . ALA A 1 91 ? -16.715 11.974 -5.572 1.00 76.19 91 ALA A N 1
ATOM 696 C CA . ALA A 1 91 ? -15.602 12.344 -6.444 1.00 76.19 91 ALA A CA 1
ATOM 697 C C . ALA A 1 91 ? -14.546 13.243 -5.769 1.00 76.19 91 ALA A C 1
ATOM 699 O O . ALA A 1 91 ? -13.432 13.360 -6.283 1.00 76.19 91 ALA A O 1
ATOM 700 N N . SER A 1 92 ? -14.880 13.886 -4.644 1.00 80.81 92 SER A N 1
ATOM 701 C CA . SER A 1 92 ? -13.934 14.675 -3.848 1.00 80.81 92 SER A CA 1
ATOM 702 C C . SER A 1 92 ? -13.039 13.823 -2.946 1.00 80.81 92 SER A C 1
ATOM 704 O O . SER A 1 92 ? -11.991 14.294 -2.512 1.00 80.81 92 SER A O 1
ATOM 706 N N . LYS A 1 93 ? -13.414 12.566 -2.687 1.00 84.06 93 LYS A N 1
ATOM 707 C CA . LYS A 1 93 ? -12.652 11.630 -1.862 1.00 84.06 93 LYS A CA 1
ATOM 708 C C . LYS A 1 93 ? -12.042 10.560 -2.743 1.00 84.06 93 LYS A C 1
ATOM 710 O O . LYS A 1 93 ? -12.697 9.968 -3.595 1.00 84.06 93 LYS A O 1
ATOM 715 N N . ARG A 1 94 ? -10.762 10.281 -2.526 1.00 86.19 94 ARG A N 1
ATOM 716 C CA . ARG A 1 94 ? -10.073 9.210 -3.238 1.00 86.19 94 ARG A CA 1
ATOM 717 C C . ARG A 1 94 ? -9.728 8.094 -2.279 1.00 86.19 94 ARG A C 1
ATOM 719 O O . ARG A 1 94 ? -9.063 8.323 -1.274 1.00 86.19 94 ARG A O 1
ATOM 726 N N . THR A 1 95 ? -10.111 6.890 -2.669 1.00 92.06 95 THR A N 1
ATOM 727 C CA . THR A 1 95 ? -9.628 5.660 -2.056 1.00 92.06 95 THR A CA 1
ATOM 728 C C . THR A 1 95 ? -8.909 4.853 -3.126 1.00 92.06 95 THR A C 1
ATOM 730 O O . THR A 1 95 ? -9.391 4.728 -4.252 1.00 92.06 95 THR A O 1
ATOM 733 N N . ASP A 1 96 ? -7.719 4.365 -2.812 1.00 94.12 96 ASP A N 1
ATOM 734 C CA . ASP A 1 96 ? -6.889 3.586 -3.732 1.00 94.12 96 ASP A CA 1
ATOM 735 C C . ASP A 1 96 ? -6.176 2.474 -2.945 1.00 94.12 96 ASP A C 1
ATOM 737 O O . ASP A 1 96 ? -6.360 2.363 -1.731 1.00 94.12 96 ASP A O 1
ATOM 741 N N . LEU A 1 97 ? -5.404 1.619 -3.612 1.00 95.56 97 LEU A N 1
ATOM 742 C CA . LEU A 1 97 ? -4.570 0.645 -2.909 1.00 95.56 97 LEU A CA 1
ATOM 743 C C . LEU A 1 97 ? -3.508 1.364 -2.072 1.00 95.56 97 LEU A C 1
ATOM 745 O O . LEU A 1 97 ? -2.986 2.404 -2.474 1.00 95.56 97 LEU A O 1
ATOM 749 N N . LEU A 1 98 ? -3.168 0.774 -0.926 1.00 94.12 98 LEU A N 1
ATOM 750 C CA . LEU A 1 98 ? -2.224 1.349 0.029 1.00 94.12 98 LEU A CA 1
ATOM 751 C C . LEU A 1 98 ? -0.885 1.731 -0.621 1.00 94.12 98 LEU A C 1
ATOM 753 O O . LEU A 1 98 ? -0.224 0.887 -1.230 1.00 94.12 98 LEU A O 1
ATOM 757 N N . SER A 1 99 ? -0.468 2.982 -0.433 1.00 91.56 99 SER A N 1
ATOM 758 C CA . SER A 1 99 ? 0.931 3.402 -0.524 1.00 91.56 99 SER A CA 1
ATOM 759 C C . SER A 1 99 ? 1.459 3.702 0.877 1.00 91.56 99 SER A C 1
ATOM 761 O O . SER A 1 99 ? 0.665 3.895 1.789 1.00 91.56 99 SER A O 1
ATOM 763 N N . PHE A 1 100 ? 2.780 3.709 1.060 1.00 83.44 100 PHE A N 1
ATOM 764 C CA . PHE A 1 100 ? 3.380 4.066 2.348 1.00 83.44 100 PHE A CA 1
ATOM 765 C C . PHE A 1 100 ? 3.862 5.512 2.311 1.00 83.44 100 PHE A C 1
ATOM 767 O O . PHE A 1 100 ? 4.667 5.882 1.446 1.00 83.44 100 PHE A O 1
ATOM 774 N N . ARG A 1 101 ? 3.376 6.324 3.247 1.00 77.44 101 ARG A N 1
ATOM 775 C CA . ARG A 1 101 ? 3.793 7.717 3.456 1.00 77.44 101 ARG A CA 1
ATOM 776 C C . ARG A 1 101 ? 4.723 7.852 4.654 1.00 77.44 101 ARG A C 1
ATOM 778 O O . ARG A 1 101 ? 5.633 8.678 4.618 1.00 77.44 101 ARG A O 1
ATOM 785 N N . ASP A 1 102 ? 4.513 7.023 5.667 1.00 77.94 102 ASP A N 1
ATOM 786 C CA . ASP A 1 102 ? 5.245 7.030 6.927 1.00 77.94 102 ASP A CA 1
ATOM 787 C C . ASP A 1 102 ? 5.328 5.622 7.549 1.00 77.94 102 ASP A C 1
ATOM 789 O O . ASP A 1 102 ? 4.812 4.633 7.018 1.00 77.94 102 ASP A O 1
ATOM 793 N N . GLU A 1 103 ? 6.053 5.524 8.664 1.00 82.50 103 GLU A N 1
ATOM 794 C CA . GLU A 1 103 ? 6.241 4.269 9.396 1.00 82.50 103 GLU A CA 1
ATOM 795 C C . GLU A 1 103 ? 4.981 3.817 10.154 1.00 82.50 103 GLU A C 1
ATOM 797 O O . GLU A 1 103 ? 4.860 2.632 10.471 1.00 82.50 103 GLU A O 1
ATOM 802 N N . GLU A 1 104 ? 4.033 4.717 10.427 1.00 82.25 104 GLU A N 1
ATOM 803 C CA . GLU A 1 104 ? 2.804 4.403 11.159 1.00 82.25 104 GLU A CA 1
ATOM 804 C C . GLU A 1 104 ? 1.853 3.575 10.288 1.00 82.25 104 GLU A C 1
ATOM 806 O O . GLU A 1 104 ? 1.398 2.509 10.714 1.00 82.25 104 GLU A O 1
ATOM 811 N N . GLU A 1 105 ? 1.640 3.987 9.033 1.00 85.69 105 GLU A N 1
ATOM 812 C CA . GLU A 1 105 ? 0.859 3.222 8.050 1.00 85.69 105 GLU A CA 1
ATOM 813 C C . GLU A 1 105 ? 1.449 1.818 7.839 1.00 85.69 105 GLU A C 1
ATOM 815 O O . GLU A 1 105 ? 0.718 0.824 7.762 1.00 85.69 105 GLU A O 1
ATOM 820 N N . LEU A 1 106 ? 2.784 1.720 7.789 1.00 87.81 106 LEU A N 1
ATOM 821 C CA . LEU A 1 106 ? 3.495 0.449 7.655 1.00 87.81 106 LEU A CA 1
ATOM 822 C C . LEU A 1 106 ? 3.317 -0.438 8.896 1.00 87.81 106 LEU A C 1
ATOM 824 O O . LEU A 1 106 ? 3.023 -1.627 8.756 1.00 87.81 106 LEU A O 1
ATOM 828 N N . SER A 1 107 ? 3.468 0.126 10.098 1.00 88.50 107 SER A N 1
ATOM 829 C CA . SER A 1 107 ? 3.308 -0.600 11.363 1.00 88.50 107 SER A CA 1
ATOM 830 C C . SER A 1 107 ? 1.883 -1.129 11.534 1.00 88.50 107 SER A C 1
ATOM 832 O O . SER A 1 107 ? 1.694 -2.303 11.864 1.00 88.50 107 SER A O 1
ATOM 834 N N . TYR A 1 108 ? 0.875 -0.308 11.225 1.00 88.12 108 TYR A N 1
ATOM 835 C CA . TYR A 1 108 ? -0.526 -0.718 11.267 1.00 88.12 108 TYR A CA 1
ATOM 836 C C . TYR A 1 108 ? -0.815 -1.852 10.279 1.00 88.12 108 TYR A C 1
ATOM 838 O O . TYR A 1 108 ? -1.383 -2.877 10.663 1.00 88.12 108 TYR A O 1
ATOM 846 N N . ALA A 1 109 ? -0.374 -1.713 9.022 1.00 91.06 109 ALA A N 1
ATOM 847 C CA . ALA A 1 109 ? -0.562 -2.747 8.009 1.00 91.06 109 ALA A CA 1
ATOM 848 C C . ALA A 1 109 ? 0.075 -4.081 8.436 1.00 91.06 109 ALA A C 1
ATOM 850 O O . ALA A 1 109 ? -0.563 -5.128 8.335 1.00 91.06 109 ALA A O 1
ATOM 851 N N . GLN A 1 110 ? 1.296 -4.058 8.982 1.00 91.75 110 GLN A N 1
ATOM 852 C CA . GLN A 1 110 ? 1.968 -5.255 9.502 1.00 91.75 110 GLN A CA 1
ATOM 853 C C . GLN A 1 110 ? 1.243 -5.869 10.713 1.00 91.75 110 GLN A C 1
ATOM 855 O O . GLN A 1 110 ? 1.152 -7.098 10.823 1.00 91.75 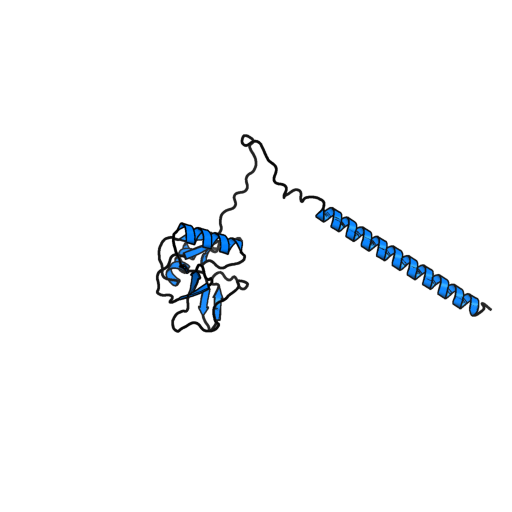110 GLN A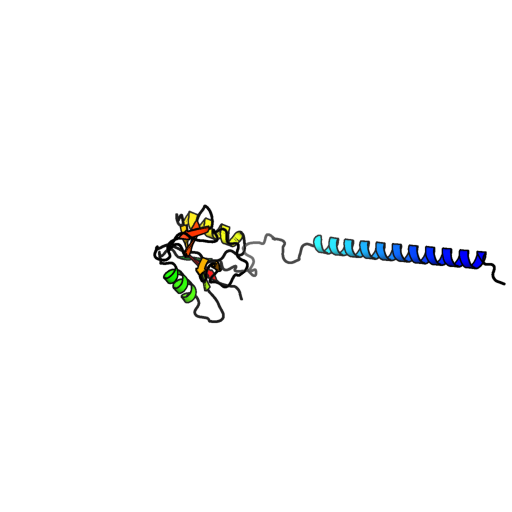 O 1
ATOM 860 N N . GLY A 1 111 ? 0.699 -5.039 11.607 1.00 91.94 111 GLY A N 1
ATOM 861 C CA . GLY A 1 111 ? -0.106 -5.482 12.746 1.00 91.94 111 GLY A CA 1
ATOM 862 C C . GLY A 1 111 ? -1.380 -6.210 12.310 1.00 91.94 111 GLY A C 1
ATOM 863 O O . GLY A 1 111 ? -1.649 -7.322 12.770 1.00 91.94 111 GLY A O 1
ATOM 864 N N . GLU A 1 112 ? -2.118 -5.638 11.359 1.00 92.19 112 GLU A N 1
ATOM 865 C CA . GLU A 1 112 ? -3.318 -6.256 10.783 1.00 92.19 112 GLU A CA 1
ATOM 866 C C . GLU A 1 112 ? -2.988 -7.527 9.988 1.00 92.19 112 GLU A C 1
ATOM 868 O O . GLU A 1 112 ? -3.684 -8.536 10.113 1.00 92.19 112 GLU A O 1
ATOM 873 N N . MET A 1 113 ? -1.874 -7.545 9.247 1.00 94.31 113 MET A N 1
ATOM 874 C CA . MET A 1 113 ? -1.393 -8.757 8.576 1.00 94.31 113 MET A CA 1
ATOM 875 C C . MET A 1 113 ? -1.136 -9.897 9.567 1.00 94.31 113 MET A C 1
ATOM 877 O O . MET A 1 113 ? -1.565 -11.031 9.340 1.00 94.31 113 MET A O 1
ATOM 881 N N . THR A 1 114 ? -0.486 -9.586 10.692 1.00 94.00 114 THR A N 1
ATOM 882 C CA . THR A 1 114 ? -0.200 -10.548 11.765 1.00 94.00 114 THR A CA 1
ATOM 883 C C . THR A 1 114 ? -1.491 -11.067 12.393 1.00 94.00 114 THR A C 1
ATOM 885 O O . THR A 1 114 ? -1.676 -12.277 12.531 1.00 94.00 114 THR A O 1
ATOM 888 N N . ARG A 1 115 ? -2.426 -10.166 12.720 1.00 93.00 115 ARG A N 1
ATOM 889 C CA . ARG A 1 115 ? -3.733 -10.508 13.297 1.00 93.00 115 ARG A CA 1
ATOM 890 C C . ARG A 1 115 ? -4.547 -11.415 12.375 1.00 93.00 115 ARG A C 1
ATOM 892 O O . ARG A 1 115 ? -5.134 -12.392 12.835 1.00 93.00 115 ARG A O 1
ATOM 899 N N . ALA A 1 116 ? -4.556 -11.107 11.082 1.00 92.81 116 ALA A N 1
ATOM 900 C CA . ALA A 1 116 ? -5.271 -11.863 10.060 1.00 92.81 116 ALA A CA 1
ATOM 901 C C . ALA A 1 116 ? -4.510 -13.106 9.562 1.00 92.81 116 ALA A C 1
ATOM 903 O O . ALA A 1 116 ? -4.997 -13.781 8.645 1.00 92.81 116 ALA A O 1
ATOM 904 N N . GLN A 1 117 ? -3.333 -13.396 10.137 1.00 94.06 117 GLN A N 1
ATOM 905 C CA . GLN A 1 117 ? -2.451 -14.510 9.772 1.00 94.06 117 GLN A CA 1
ATOM 906 C C . GLN A 1 117 ? -2.170 -14.555 8.262 1.00 94.06 117 GLN A C 1
ATOM 908 O O . GLN A 1 117 ? -2.238 -15.606 7.625 1.00 94.06 117 GLN A O 1
ATOM 913 N N . THR A 1 118 ? -1.916 -13.391 7.660 1.00 94.25 118 THR A N 1
ATOM 914 C CA . THR A 1 118 ? -1.608 -13.263 6.233 1.00 94.25 118 THR A CA 1
ATOM 915 C C . THR A 1 118 ? -0.163 -12.828 6.047 1.00 94.25 118 THR A C 1
ATOM 917 O O . THR A 1 118 ? 0.275 -11.815 6.580 1.00 94.25 118 THR A O 1
ATOM 920 N N . GLU A 1 119 ? 0.589 -13.597 5.268 1.00 93.31 119 GLU A N 1
ATOM 921 C CA . GLU A 1 119 ? 2.025 -13.357 5.076 1.00 93.31 119 GLU A CA 1
ATOM 922 C C . GLU A 1 119 ? 2.310 -12.237 4.069 1.00 93.31 119 GLU A C 1
ATOM 924 O O . GLU A 1 119 ? 3.344 -11.572 4.139 1.00 93.31 119 GLU A O 1
ATOM 929 N N . GLU A 1 120 ? 1.399 -12.035 3.113 1.00 96.06 120 GLU A N 1
ATOM 930 C CA . GLU A 1 120 ? 1.600 -11.127 1.988 1.00 96.06 120 GLU A CA 1
ATOM 931 C C . GLU A 1 120 ? 0.270 -10.558 1.470 1.00 96.06 120 GLU A C 1
ATOM 933 O O . GLU A 1 120 ? -0.711 -11.292 1.310 1.00 96.06 120 GLU A O 1
ATOM 938 N N . VAL A 1 121 ? 0.246 -9.256 1.182 1.00 97.69 121 VAL A N 1
ATOM 939 C CA . VAL A 1 121 ? -0.945 -8.498 0.754 1.00 97.69 121 VAL A CA 1
ATOM 940 C C . VAL A 1 121 ? -0.647 -7.618 -0.460 1.00 97.69 121 VAL A C 1
ATOM 942 O O . VAL A 1 121 ? 0.502 -7.229 -0.669 1.00 97.69 121 VAL A O 1
ATOM 945 N N . TRP A 1 122 ? -1.665 -7.279 -1.257 1.00 98.19 122 TRP A N 1
ATOM 946 C CA . TRP A 1 122 ? -1.507 -6.285 -2.324 1.00 98.19 122 TRP A CA 1
ATOM 947 C C . TRP A 1 122 ? -1.364 -4.869 -1.770 1.00 98.19 122 TRP A C 1
ATOM 949 O O . TRP A 1 122 ? -2.043 -4.487 -0.814 1.00 98.19 122 TRP A O 1
ATOM 959 N N . ILE A 1 123 ? -0.513 -4.095 -2.444 1.00 95.81 123 ILE A N 1
ATOM 960 C CA . ILE A 1 123 ? -0.312 -2.656 -2.251 1.00 95.81 123 ILE A CA 1
ATOM 961 C C . ILE A 1 123 ? -0.365 -1.940 -3.606 1.00 95.81 123 ILE A C 1
ATOM 963 O O . ILE A 1 123 ? -0.362 -2.567 -4.668 1.00 95.81 123 ILE A O 1
ATOM 967 N N . GLY A 1 124 ? -0.400 -0.611 -3.584 1.00 95.75 124 GLY A N 1
ATOM 968 C CA . GLY A 1 124 ? -0.615 0.243 -4.752 1.00 95.75 124 GLY A CA 1
ATOM 969 C C . GLY A 1 124 ? 0.561 0.358 -5.720 1.00 95.75 124 GLY A C 1
ATOM 970 O O . GLY A 1 124 ? 0.579 1.299 -6.507 1.00 95.75 124 GLY A O 1
ATOM 971 N N . LEU A 1 125 ? 1.534 -0.558 -5.679 1.00 95.12 125 LEU A N 1
ATOM 972 C CA . LEU A 1 125 ? 2.683 -0.573 -6.585 1.00 95.12 125 LEU A CA 1
ATOM 973 C C . LEU A 1 125 ? 2.368 -1.308 -7.886 1.00 95.12 125 LEU A C 1
ATOM 975 O O . LEU A 1 125 ? 1.991 -2.482 -7.880 1.00 95.12 125 LEU A O 1
ATOM 979 N N . ARG A 1 126 ? 2.610 -0.642 -9.017 1.00 95.81 126 ARG A N 1
ATOM 980 C CA . ARG A 1 126 ? 2.452 -1.217 -10.355 1.00 95.81 126 ARG A CA 1
ATOM 981 C C . ARG A 1 126 ? 3.650 -0.906 -11.238 1.00 95.81 126 ARG A C 1
ATOM 983 O O . ARG A 1 126 ? 4.089 0.237 -11.327 1.00 95.81 126 ARG A O 1
ATOM 990 N N . TRP A 1 127 ? 4.144 -1.921 -11.935 1.00 95.56 127 TRP A N 1
ATOM 991 C CA . TRP A 1 127 ? 5.145 -1.764 -12.981 1.00 95.56 127 TRP A CA 1
ATOM 992 C C . TRP A 1 127 ? 4.471 -1.376 -14.297 1.00 95.56 127 TRP A C 1
ATOM 994 O O . TRP A 1 127 ? 3.735 -2.178 -14.883 1.00 95.56 127 TRP A O 1
ATOM 1004 N N . LEU A 1 128 ? 4.709 -0.148 -14.756 1.00 92.62 128 LEU A N 1
ATOM 1005 C CA . LEU A 1 128 ? 4.155 0.411 -15.989 1.00 92.62 128 LEU A CA 1
ATOM 1006 C C . LEU A 1 128 ? 5.193 1.302 -16.668 1.00 92.62 128 LEU A C 1
ATOM 1008 O O . LEU A 1 128 ? 5.923 2.036 -16.008 1.00 92.62 128 LEU A O 1
ATOM 1012 N N . ALA A 1 129 ? 5.223 1.271 -18.002 1.00 91.31 129 ALA A N 1
ATOM 1013 C CA . ALA A 1 129 ? 6.094 2.132 -18.807 1.00 91.31 129 ALA A CA 1
ATOM 1014 C C . ALA A 1 129 ? 7.576 2.111 -18.363 1.00 91.31 129 ALA A C 1
ATOM 1016 O O . ALA A 1 129 ? 8.240 3.143 -18.356 1.00 91.31 129 ALA A O 1
ATOM 1017 N N . GLY A 1 130 ? 8.080 0.934 -17.972 1.00 90.94 130 GLY A N 1
ATOM 1018 C CA . GLY A 1 130 ? 9.481 0.751 -17.590 1.00 90.94 130 GLY A CA 1
ATOM 1019 C C . GLY A 1 130 ? 9.853 1.261 -16.195 1.00 90.94 130 GLY A C 1
ATOM 1020 O O . GLY A 1 130 ? 11.034 1.467 -15.944 1.00 90.94 130 GLY A O 1
ATOM 1021 N N . ARG A 1 131 ? 8.884 1.496 -15.299 1.00 93.19 131 ARG A N 1
ATOM 1022 C CA . ARG A 1 131 ? 9.143 1.885 -13.903 1.00 93.19 131 ARG A CA 1
ATOM 1023 C C . ARG A 1 131 ? 8.035 1.441 -12.949 1.00 93.19 131 ARG A C 1
ATOM 1025 O O . ARG A 1 131 ? 6.899 1.198 -13.359 1.00 93.19 131 ARG A O 1
ATOM 1032 N N . TRP A 1 132 ? 8.356 1.394 -11.660 1.00 93.81 132 TRP A N 1
ATOM 1033 C CA . TRP A 1 132 ? 7.379 1.220 -10.587 1.00 93.81 132 TRP A CA 1
ATOM 1034 C C . TRP A 1 132 ? 6.670 2.537 -10.266 1.00 93.81 132 TRP A C 1
ATOM 1036 O O . TRP A 1 132 ? 7.306 3.589 -10.202 1.00 93.81 132 TRP A O 1
ATOM 1046 N N . LEU A 1 133 ? 5.353 2.480 -10.069 1.00 93.62 133 LEU A N 1
ATOM 1047 C CA . LEU A 1 133 ? 4.505 3.631 -9.765 1.00 93.62 133 LEU A CA 1
ATOM 1048 C C . LEU A 1 133 ? 3.503 3.301 -8.662 1.00 93.62 133 LEU A C 1
ATOM 1050 O O . LEU A 1 133 ? 2.939 2.207 -8.644 1.00 93.62 133 LEU A O 1
ATOM 1054 N N . TRP A 1 134 ? 3.240 4.283 -7.801 1.00 93.38 134 TRP A N 1
ATOM 1055 C CA . TRP A 1 134 ? 2.132 4.258 -6.850 1.00 93.38 134 TRP A CA 1
ATOM 1056 C C . TRP A 1 134 ? 0.840 4.748 -7.519 1.00 93.38 134 TRP A C 1
ATOM 1058 O O . TRP A 1 134 ? 0.790 5.843 -8.088 1.00 93.38 134 TRP A O 1
ATOM 1068 N N . MET A 1 135 ? -0.220 3.942 -7.467 1.00 91.75 135 MET A N 1
ATOM 1069 C CA . MET A 1 135 ? -1.491 4.216 -8.161 1.00 91.75 135 MET A CA 1
ATOM 1070 C C . MET A 1 135 ? -2.358 5.290 -7.503 1.00 91.75 135 MET A C 1
ATOM 1072 O O . MET A 1 135 ? -3.250 5.869 -8.137 1.00 91.75 135 MET A O 1
ATOM 1076 N N . ASP A 1 136 ? -2.074 5.591 -6.246 1.00 85.31 136 ASP A N 1
ATOM 1077 C CA . ASP A 1 136 ? -2.750 6.605 -5.456 1.00 85.31 136 ASP A CA 1
ATOM 1078 C C . ASP A 1 136 ? -2.211 8.025 -5.732 1.00 85.31 136 ASP A C 1
ATOM 1080 O O . ASP A 1 136 ? -2.739 8.995 -5.199 1.00 85.31 136 ASP A O 1
ATOM 1084 N N . ARG A 1 137 ? -1.232 8.174 -6.640 1.00 76.94 137 ARG A N 1
ATOM 1085 C CA . ARG A 1 137 ? -0.518 9.429 -6.957 1.00 76.94 137 ARG A CA 1
ATOM 1086 C C . ARG A 1 137 ? 0.431 9.909 -5.856 1.00 76.94 137 ARG A C 1
ATOM 1088 O O . ARG A 1 137 ? 0.878 11.056 -5.905 1.00 76.94 137 ARG A O 1
ATOM 1095 N N . ASN A 1 138 ? 0.804 9.050 -4.913 1.00 76.56 138 ASN A N 1
ATOM 1096 C CA . ASN A 1 138 ? 1.886 9.336 -3.983 1.00 76.56 138 ASN A CA 1
ATOM 1097 C C . ASN A 1 138 ? 3.250 9.204 -4.685 1.00 76.56 138 ASN A C 1
ATOM 1099 O O . ASN A 1 138 ? 3.869 8.143 -4.708 1.00 76.56 138 ASN A O 1
ATOM 1103 N N . ALA A 1 139 ? 3.740 10.296 -5.272 1.00 66.38 139 ALA A N 1
ATOM 1104 C CA . ALA A 1 139 ? 5.039 10.309 -5.950 1.00 66.38 139 ALA A CA 1
ATOM 1105 C C . ALA A 1 139 ? 6.248 10.223 -4.991 1.00 66.38 139 ALA A C 1
ATOM 1107 O O . ALA A 1 139 ? 7.368 10.035 -5.458 1.00 66.38 139 ALA A O 1
ATOM 1108 N N . GLY A 1 140 ? 6.037 10.378 -3.677 1.00 72.38 140 GLY A N 1
ATOM 1109 C CA . GLY A 1 140 ? 7.097 10.384 -2.663 1.00 72.38 140 GLY A CA 1
ATOM 1110 C C . GLY A 1 140 ? 7.317 9.050 -1.944 1.00 72.38 140 GLY A C 1
ATOM 1111 O O . GLY A 1 140 ? 8.240 8.955 -1.139 1.00 72.38 140 GLY A O 1
ATOM 1112 N N . GLY A 1 141 ? 6.492 8.029 -2.201 1.00 81.25 141 GLY A N 1
ATOM 1113 C CA . GLY A 1 141 ? 6.596 6.739 -1.518 1.00 81.25 141 GLY A CA 1
ATOM 1114 C C . GLY A 1 141 ? 7.876 5.985 -1.888 1.00 81.25 141 GLY A C 1
ATOM 1115 O O . GLY A 1 141 ? 8.176 5.806 -3.071 1.00 81.25 141 GLY A O 1
ATOM 1116 N N . VAL A 1 142 ? 8.611 5.503 -0.882 1.00 85.00 142 VAL A N 1
ATOM 1117 C CA . VAL A 1 142 ? 9.865 4.756 -1.072 1.00 85.00 142 VAL A CA 1
ATOM 1118 C C . VAL A 1 142 ? 9.590 3.424 -1.772 1.00 85.00 142 VAL A C 1
ATOM 1120 O O . VAL A 1 142 ? 8.737 2.650 -1.340 1.00 85.00 142 VAL A O 1
ATOM 1123 N N . ILE A 1 143 ? 10.338 3.137 -2.838 1.00 90.25 143 ILE A N 1
ATOM 1124 C CA . ILE A 1 143 ? 10.253 1.884 -3.597 1.00 90.25 143 ILE A CA 1
ATOM 1125 C C . ILE A 1 143 ? 11.551 1.110 -3.384 1.00 90.25 143 ILE A C 1
ATOM 1127 O O . ILE A 1 143 ? 12.624 1.606 -3.720 1.00 90.25 143 ILE A O 1
ATOM 1131 N N . THR A 1 144 ? 11.458 -0.102 -2.835 1.00 90.88 144 THR A N 1
ATOM 1132 C CA . THR A 1 144 ? 12.625 -0.971 -2.567 1.00 90.88 144 THR A CA 1
ATOM 1133 C C . THR A 1 144 ? 12.755 -2.121 -3.566 1.00 90.88 144 THR A C 1
ATOM 1135 O O . THR A 1 144 ? 13.631 -2.972 -3.428 1.00 90.88 144 THR A O 1
ATOM 1138 N N . LEU A 1 145 ? 11.865 -2.174 -4.560 1.00 91.56 145 LEU A N 1
ATOM 1139 C CA . LEU A 1 145 ? 11.869 -3.186 -5.612 1.00 91.56 145 LEU A CA 1
ATOM 1140 C C . LEU A 1 145 ? 12.998 -2.947 -6.626 1.00 91.56 145 LEU A C 1
ATOM 1142 O O . LEU A 1 145 ? 13.370 -1.797 -6.867 1.00 91.56 145 LEU A O 1
ATOM 1146 N N . PRO A 1 146 ? 13.526 -4.015 -7.255 1.00 90.69 146 PRO A N 1
ATOM 1147 C CA . PRO A 1 146 ? 14.518 -3.873 -8.310 1.00 90.69 146 PRO A CA 1
ATOM 1148 C C . PRO A 1 146 ? 13.947 -3.092 -9.492 1.00 90.69 146 PRO A C 1
ATOM 1150 O O . PRO A 1 146 ? 12.740 -3.131 -9.755 1.00 90.69 146 PRO A O 1
ATOM 1153 N N . GLU A 1 147 ? 14.844 -2.442 -10.238 1.00 88.94 147 GLU A N 1
ATOM 1154 C CA . GLU A 1 147 ? 14.462 -1.672 -11.417 1.00 88.94 147 GLU A CA 1
ATOM 1155 C C . GLU A 1 147 ? 13.753 -2.555 -12.434 1.00 88.94 147 GLU A C 1
ATOM 1157 O O . GLU A 1 147 ? 12.743 -2.127 -12.931 1.00 88.94 147 GLU A O 1
ATOM 1162 N N . CYS A 1 148 ? 14.159 -3.802 -12.678 1.00 88.31 148 CYS A N 1
ATOM 1163 C CA . CYS A 1 148 ? 13.428 -4.689 -13.588 1.00 88.31 148 CYS A CA 1
ATOM 1164 C C . CYS A 1 148 ? 12.817 -5.879 -12.832 1.00 88.31 148 CYS A C 1
ATOM 1166 O O . CYS A 1 148 ? 13.569 -6.713 -12.317 1.00 88.31 148 CYS A O 1
ATOM 1168 N N . PRO A 1 149 ? 11.479 -6.018 -12.771 1.00 92.31 149 PRO A N 1
ATOM 1169 C CA . PRO A 1 149 ? 10.863 -7.231 -12.248 1.00 92.31 149 PRO A CA 1
ATOM 1170 C C . PRO A 1 149 ? 11.121 -8.448 -13.137 1.00 92.31 149 PRO A C 1
ATOM 1172 O O . PRO A 1 149 ? 11.315 -8.340 -14.349 1.00 92.31 149 PRO A O 1
ATOM 1175 N N . ALA A 1 150 ? 11.038 -9.635 -12.530 1.00 90.94 150 ALA A N 1
ATOM 1176 C CA . ALA A 1 150 ? 10.942 -10.882 -13.280 1.00 90.94 150 ALA A CA 1
ATOM 1177 C C . ALA A 1 150 ? 9.725 -10.860 -14.220 1.00 90.94 150 ALA A C 1
ATOM 1179 O O . ALA A 1 150 ? 8.720 -10.199 -13.945 1.00 90.94 150 ALA A O 1
ATOM 1180 N N . ASN A 1 151 ? 9.813 -11.600 -15.327 1.00 87.44 151 ASN A N 1
ATOM 1181 C CA . ASN A 1 151 ? 8.804 -11.554 -16.379 1.00 87.44 151 ASN A CA 1
ATOM 1182 C C . ASN A 1 151 ? 7.396 -11.852 -15.831 1.00 87.44 151 ASN A C 1
ATOM 1184 O O . ASN A 1 151 ? 7.170 -12.900 -15.229 1.00 87.44 151 ASN A O 1
ATOM 1188 N N . GLY A 1 152 ? 6.458 -10.924 -16.036 1.00 88.50 152 GLY A N 1
ATOM 1189 C CA . GLY A 1 152 ? 5.072 -11.045 -15.572 1.00 88.50 152 GLY A CA 1
ATOM 1190 C C . GLY A 1 152 ? 4.818 -10.630 -14.117 1.00 88.50 152 GLY A C 1
ATOM 1191 O O . GLY A 1 152 ? 3.654 -10.516 -13.729 1.00 88.50 152 GLY A O 1
ATOM 1192 N N . ASN A 1 153 ? 5.854 -10.326 -13.327 1.00 95.31 153 ASN A N 1
ATOM 1193 C CA . ASN A 1 153 ? 5.716 -9.895 -11.932 1.00 95.31 153 ASN A CA 1
ATOM 1194 C C . ASN A 1 153 ? 5.579 -8.376 -11.824 1.00 95.31 153 ASN A C 1
ATOM 1196 O O . ASN A 1 153 ? 6.430 -7.684 -11.271 1.00 95.31 153 ASN A O 1
ATOM 1200 N N . HIS A 1 154 ? 4.515 -7.845 -12.414 1.00 96.50 154 HIS A N 1
ATOM 1201 C CA . HIS A 1 154 ? 4.339 -6.406 -12.581 1.00 96.50 154 HIS A CA 1
ATOM 1202 C C . HIS A 1 154 ? 3.487 -5.739 -11.488 1.00 96.50 154 HIS A C 1
ATOM 1204 O O . HIS A 1 154 ? 3.139 -4.564 -11.635 1.00 96.50 154 HIS A O 1
ATOM 1210 N N . CYS A 1 155 ? 3.144 -6.457 -10.417 1.00 97.50 155 CYS A N 1
ATOM 1211 C CA . CYS A 1 155 ? 2.319 -5.965 -9.317 1.00 97.50 155 CYS A CA 1
ATOM 1212 C C . CYS A 1 155 ? 3.052 -6.093 -7.980 1.00 97.50 155 CYS A C 1
ATOM 1214 O O . CYS A 1 155 ? 3.726 -7.092 -7.730 1.00 97.50 155 CYS A O 1
ATOM 1216 N N . GLY A 1 156 ? 2.951 -5.064 -7.140 1.00 96.06 156 GLY A N 1
ATOM 1217 C CA . GLY A 1 156 ? 3.661 -4.990 -5.870 1.00 96.06 156 GLY A CA 1
ATOM 1218 C C . GLY A 1 156 ? 2.843 -5.521 -4.697 1.00 96.06 156 GLY A C 1
ATOM 1219 O O . GLY A 1 156 ? 1.656 -5.219 -4.557 1.00 96.06 156 GLY A O 1
ATOM 1220 N N . THR A 1 157 ? 3.498 -6.276 -3.826 1.00 96.75 157 THR A N 1
ATOM 1221 C CA . THR A 1 157 ? 2.973 -6.753 -2.546 1.00 96.75 157 THR A CA 1
ATOM 1222 C C . THR A 1 157 ? 3.780 -6.206 -1.379 1.00 96.75 157 THR A C 1
ATOM 1224 O O . THR A 1 157 ? 4.938 -5.820 -1.532 1.00 96.75 157 THR A O 1
ATOM 1227 N N . LEU A 1 158 ? 3.172 -6.211 -0.195 1.00 95.50 158 LEU A N 1
ATOM 1228 C CA . LEU A 1 158 ? 3.864 -6.058 1.079 1.00 95.50 158 LEU A CA 1
ATOM 1229 C C . LEU A 1 158 ? 3.898 -7.405 1.799 1.00 95.50 158 LEU A C 1
ATOM 1231 O O . LEU A 1 158 ? 2.886 -8.101 1.876 1.00 95.50 158 LEU A O 1
ATOM 1235 N N . SER A 1 159 ? 5.055 -7.737 2.358 1.00 94.69 159 SER A N 1
ATOM 1236 C CA . SER A 1 159 ? 5.286 -8.905 3.206 1.00 94.69 159 SER A CA 1
ATOM 1237 C C . SER A 1 159 ? 6.068 -8.515 4.463 1.00 94.69 159 SER A C 1
ATOM 1239 O O . SER A 1 159 ? 6.571 -7.394 4.551 1.00 94.69 159 SER A O 1
ATOM 1241 N N . GLY A 1 160 ? 6.257 -9.453 5.398 1.00 87.38 160 GLY A N 1
ATOM 1242 C CA . GLY A 1 160 ? 7.135 -9.238 6.560 1.00 87.38 160 GLY A CA 1
ATOM 1243 C C . GLY A 1 160 ? 8.585 -8.875 6.194 1.00 87.38 160 GLY A C 1
ATOM 1244 O O . GLY A 1 160 ? 9.266 -8.221 6.975 1.00 87.38 160 GLY A O 1
ATOM 1245 N N . GLY A 1 161 ? 9.045 -9.242 4.990 1.00 85.56 161 GLY A N 1
ATOM 1246 C CA . GLY A 1 161 ? 10.361 -8.873 4.452 1.00 85.56 161 GLY A CA 1
ATOM 1247 C C . GLY A 1 161 ? 10.385 -7.572 3.639 1.00 85.56 161 GLY A C 1
ATOM 1248 O O . GLY A 1 161 ? 11.398 -7.275 3.012 1.00 85.56 161 GLY A O 1
ATOM 1249 N N . GLY A 1 162 ? 9.284 -6.815 3.605 1.00 89.88 162 GLY A N 1
ATOM 1250 C CA . GLY A 1 162 ? 9.143 -5.596 2.807 1.00 89.88 162 GLY A CA 1
ATOM 1251 C C . GLY A 1 162 ? 8.416 -5.815 1.477 1.00 89.88 162 GLY A C 1
ATOM 1252 O O . GLY A 1 162 ? 7.608 -6.743 1.338 1.00 89.88 162 GLY A O 1
ATOM 1253 N N . GLN A 1 163 ? 8.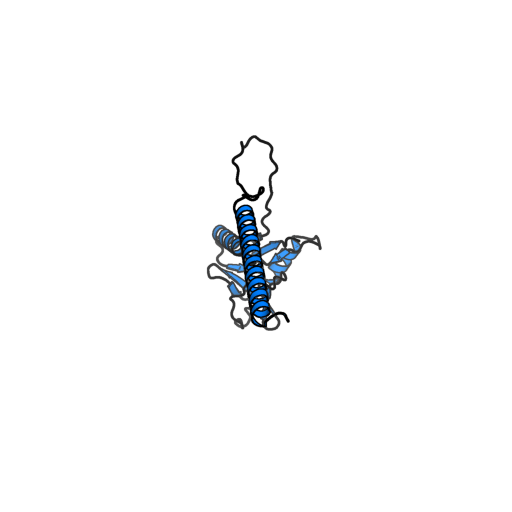666 -4.917 0.518 1.00 94.06 163 GLN A N 1
ATOM 1254 C CA . GLN A 1 163 ? 7.994 -4.912 -0.784 1.00 94.06 163 GLN A CA 1
ATOM 1255 C C . GLN A 1 163 ? 8.474 -6.070 -1.661 1.00 94.06 163 GLN A C 1
ATOM 1257 O O . GLN A 1 163 ? 9.677 -6.316 -1.764 1.00 94.06 163 GLN A O 1
ATOM 1262 N N . GLN A 1 164 ? 7.550 -6.745 -2.346 1.00 95.19 164 GLN A N 1
ATOM 1263 C CA . GLN A 1 164 ? 7.879 -7.790 -3.317 1.00 95.19 164 GLN A CA 1
ATOM 1264 C C . GLN A 1 164 ? 7.140 -7.595 -4.644 1.00 95.19 164 GLN A C 1
ATOM 1266 O O . GLN A 1 164 ? 6.087 -6.969 -4.706 1.00 95.19 164 GLN A O 1
ATOM 1271 N N . ALA A 1 165 ? 7.713 -8.126 -5.723 1.00 96.62 165 ALA A N 1
ATOM 1272 C CA . ALA A 1 165 ? 7.084 -8.156 -7.038 1.00 96.62 165 ALA A CA 1
ATOM 1273 C C . ALA A 1 165 ? 6.417 -9.523 -7.261 1.00 96.62 165 ALA A C 1
ATOM 1275 O O . ALA A 1 165 ? 7.036 -10.573 -7.042 1.00 96.62 165 ALA A O 1
ATOM 1276 N N . ARG A 1 166 ? 5.159 -9.513 -7.705 1.00 96.69 166 ARG A N 1
ATOM 1277 C CA . ARG A 1 166 ? 4.311 -10.694 -7.912 1.00 96.69 166 ARG A CA 1
ATOM 1278 C C . ARG A 1 166 ? 3.513 -10.601 -9.200 1.00 96.69 166 ARG A C 1
ATOM 1280 O O . ARG A 1 166 ? 3.365 -9.526 -9.791 1.00 96.69 166 ARG A O 1
ATOM 1287 N N . SER A 1 167 ? 2.992 -11.747 -9.625 1.00 97.38 167 SER A N 1
ATOM 1288 C CA . SER A 1 167 ? 2.124 -11.824 -10.788 1.00 97.38 167 SER A CA 1
ATOM 1289 C C . SER A 1 167 ? 0.759 -11.215 -10.481 1.00 97.38 167 SER A C 1
ATOM 1291 O O . SER A 1 167 ? 0.109 -11.585 -9.506 1.00 97.38 167 SER A O 1
ATOM 1293 N N . CYS A 1 168 ? 0.298 -10.298 -11.331 1.00 97.62 168 CYS A N 1
ATOM 1294 C CA . CYS A 1 168 ? -0.952 -9.556 -11.122 1.00 97.62 168 CYS A CA 1
ATOM 1295 C C . CYS A 1 168 ? -2.210 -10.445 -11.093 1.00 97.62 168 CYS A C 1
ATOM 1297 O O . CYS A 1 168 ? -3.227 -10.059 -10.521 1.00 97.62 168 CYS A O 1
ATOM 1299 N N . VAL A 1 169 ? -2.135 -11.645 -11.683 1.00 97.50 169 VAL A N 1
ATOM 1300 C CA . VAL A 1 169 ? -3.253 -12.603 -11.751 1.00 97.50 169 VAL A CA 1
ATOM 1301 C C . VAL A 1 169 ? -3.423 -13.432 -10.475 1.00 97.50 169 VAL A C 1
ATOM 1303 O O . VAL A 1 169 ? -4.428 -14.128 -10.324 1.00 97.50 169 VAL A O 1
ATOM 1306 N N . GLU A 1 170 ? -2.455 -13.389 -9.556 1.00 97.56 170 GLU A N 1
ATOM 1307 C CA . GLU A 1 170 ? -2.579 -14.044 -8.255 1.00 97.56 170 GLU A CA 1
ATOM 1308 C C . GLU A 1 170 ? -3.661 -13.367 -7.408 1.00 97.56 170 GLU A C 1
ATOM 1310 O O . GLU A 1 170 ? -3.902 -12.168 -7.518 1.00 97.56 170 GLU A O 1
ATOM 1315 N N . LYS A 1 171 ? -4.310 -14.127 -6.519 1.00 98.19 171 LYS A N 1
ATOM 1316 C CA . LYS A 1 171 ? -5.339 -13.582 -5.626 1.00 98.19 171 LYS A CA 1
ATOM 1317 C C . LYS A 1 171 ? -4.819 -13.414 -4.208 1.00 98.19 171 LYS A C 1
ATOM 1319 O O . LYS A 1 171 ? -4.400 -14.390 -3.582 1.00 98.19 171 LYS A O 1
ATOM 1324 N N . ARG A 1 172 ? -4.897 -12.193 -3.674 1.00 98.12 172 ARG A N 1
ATOM 1325 C CA . ARG A 1 172 ? -4.416 -11.845 -2.327 1.00 98.12 172 ARG A CA 1
ATOM 1326 C C . ARG A 1 172 ? -5.374 -10.893 -1.631 1.00 98.12 172 ARG A C 1
ATOM 1328 O O . ARG A 1 172 ? -6.199 -10.250 -2.276 1.00 98.12 172 ARG A O 1
ATOM 1335 N N . ARG A 1 173 ? -5.261 -10.856 -0.305 1.00 98.12 173 ARG A N 1
ATOM 1336 C CA . ARG A 1 173 ? -5.868 -9.820 0.538 1.00 98.12 173 ARG A CA 1
ATOM 1337 C C . ARG A 1 173 ? -5.135 -8.506 0.321 1.00 98.12 173 ARG A C 1
ATOM 1339 O O . ARG A 1 173 ? -4.018 -8.514 -0.200 1.00 98.12 173 ARG A O 1
ATOM 1346 N N . PHE A 1 174 ? -5.744 -7.393 0.695 1.00 97.81 174 PHE A N 1
ATOM 1347 C CA . PHE A 1 174 ? -5.220 -6.086 0.322 1.00 97.81 174 PHE A CA 1
ATOM 1348 C C . PHE A 1 174 ? -5.662 -4.987 1.278 1.00 97.81 174 PHE A C 1
ATOM 1350 O O . PHE A 1 174 ? -6.619 -5.152 2.033 1.00 97.81 174 PHE A O 1
ATOM 1357 N N . PHE A 1 175 ? -4.939 -3.870 1.236 1.00 95.69 175 PHE A N 1
ATOM 1358 C CA . PHE A 1 175 ? -5.289 -2.662 1.969 1.00 95.69 175 PHE A CA 1
ATOM 1359 C C . PHE A 1 175 ? -5.726 -1.565 1.009 1.00 95.69 175 PHE A C 1
ATOM 1361 O O . PHE A 1 175 ? -5.064 -1.308 0.000 1.00 95.69 175 PHE A O 1
ATOM 1368 N N . CYS A 1 176 ? -6.805 -0.885 1.372 1.00 94.56 176 CYS A N 1
ATOM 1369 C CA . CYS A 1 176 ? -7.211 0.367 0.758 1.00 94.56 176 CYS A CA 1
ATOM 1370 C C . CYS A 1 176 ? -6.804 1.536 1.657 1.00 94.56 176 CYS A C 1
ATOM 1372 O O . CYS A 1 176 ? -6.926 1.448 2.879 1.00 94.56 176 CYS A O 1
ATOM 1374 N N . LEU A 1 177 ? -6.360 2.632 1.052 1.00 91.44 177 LEU A N 1
ATOM 1375 C CA . LEU A 1 177 ? -6.020 3.880 1.723 1.00 91.44 177 LEU A CA 1
ATOM 1376 C C . LEU A 1 177 ? -6.989 4.976 1.285 1.00 91.44 177 LEU A C 1
ATOM 1378 O O . LEU A 1 177 ? -7.120 5.259 0.091 1.00 91.44 177 LEU A O 1
ATOM 1382 N N . LYS A 1 178 ? -7.648 5.604 2.257 1.00 88.94 178 LYS A N 1
ATOM 1383 C CA . LYS A 1 178 ? -8.482 6.794 2.072 1.00 88.94 178 LYS A CA 1
ATOM 1384 C C . LYS A 1 178 ? -7.599 8.037 2.141 1.00 88.94 178 LYS A C 1
ATOM 1386 O O . LYS A 1 178 ? -6.926 8.264 3.141 1.00 88.94 178 LYS A O 1
ATOM 1391 N N . GLN A 1 179 ? -7.594 8.858 1.100 1.00 78.12 179 GLN A N 1
ATOM 1392 C CA . GLN A 1 179 ? -6.828 10.103 1.103 1.00 78.12 179 GLN A CA 1
ATOM 1393 C C . GLN A 1 179 ? -7.578 11.192 1.869 1.00 78.12 179 GLN A C 1
ATOM 1395 O O . GLN A 1 179 ? -8.743 11.471 1.580 1.00 78.12 179 GLN A O 1
ATOM 1400 N N . ALA A 1 180 ? -6.891 11.816 2.828 1.00 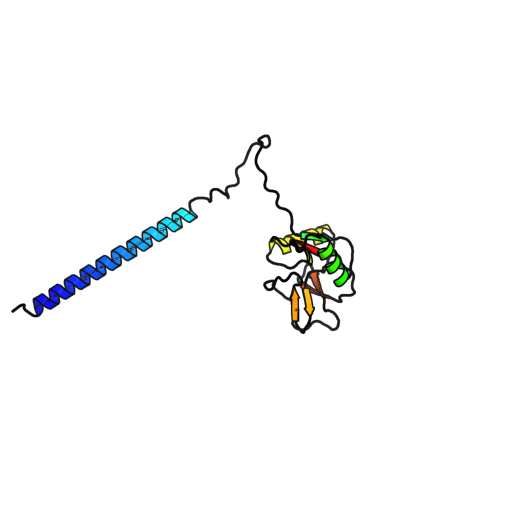63.84 180 ALA A N 1
ATOM 1401 C CA . ALA A 1 180 ? -7.336 13.067 3.424 1.00 63.84 180 ALA A CA 1
ATOM 1402 C C . ALA A 1 180 ? -7.166 14.199 2.399 1.00 63.84 180 ALA A C 1
ATOM 1404 O O . ALA A 1 180 ? -6.124 14.288 1.745 1.00 63.84 180 ALA A O 1
ATOM 1405 N N . ASN A 1 181 ? -8.220 15.000 2.241 1.00 53.28 181 ASN A N 1
ATOM 1406 C CA . ASN A 1 181 ? -8.275 16.147 1.334 1.00 53.28 181 ASN A CA 1
ATOM 1407 C C . ASN A 1 181 ? -7.519 17.347 1.919 1.00 53.28 181 ASN A C 1
ATOM 1409 O O . ASN A 1 181 ? -7.636 17.547 3.150 1.00 53.28 181 ASN A O 1
#

Organism: Gadus morhua (NCBI:txid8049)

pLDDT: mean 86.05, std 11.42, range [52.91, 98.56]

Sequence (181 aa):
SLSPLSLSLSLSLSLSLSLSLSLSLSLSLSLSLSLSLSLSLSLPSPYRTLVDHNCGKVLHYLCEYNHLVFVEEKKTWEEALDHCRALEPDASKRTDLLSFRDEEELSYAQGEMTRAQTEEVWIGLRWLAGRWLWMDRNAGGVITLPECPANGNHCGTLSGGGQQARSCVEKRRFFCLKQAN

Foldseek 3Di:
DPDPVVVVVVVVVVVVVVVVVVVVVVVVVVVVVVVVVVCVVVPPDPPDDDDDDDPPDDDDDDDDDAQKDWFPWWDFLVRVQVVQQVPDPPPVKGKGFDFDPDVVSVVVVVVVCVVSVHFKAFGQWFADPQAIDRPSPPPPGDDPDDSDDDPQQGGWMQGPVGIDGHHRHGIGIGMMGIDDD

InterPro domains:
  IPR001304 C-type lectin-like [PF00059] (22-124)
  IPR001304 C-type lectin-like [PF00059] (133-236)
  IPR001304 C-type lectin-like [PS50041] (11-124)
  IPR001304 C-type lectin-like [PS50041] (130-237)
  IPR001304 C-type lectin-like [SM00034] (7-124)
  IPR001304 C-type lectin-like [SM00034] (125-237)
  IPR016186 C-type lectin-like/link domain superfamily [G3DSA:3.10.100.10] (6-127)
  IPR016186 C-type lectin-like/link domain superfamily [G3DSA:3.10.100.10] (128-241)
  IPR016187 C-type lectin fold [SSF56436] (19-125)
  IPR016187 C-type lectin fold [SSF56436] (129-239)